Protein AF-A0A813PQZ6-F1 (afdb_monomer_lite)

Foldseek 3Di:
DVVVVVVVVVVVVVVVLQWWFWAADPVALQWTDTPNDIHHCPPVDPDPQDWDWDDDPPAIKIKTADSQADSVLDPDSQQRIKIDHPPDPSDIDRPDGNDSDGDRPRPPPPPPD

Structure (mmCIF, N/CA/C/O backbone):
data_AF-A0A813PQZ6-F1
#
_entry.id   AF-A0A813PQZ6-F1
#
loop_
_atom_site.group_PDB
_atom_site.id
_atom_site.type_symbol
_atom_site.label_atom_id
_atom_site.label_alt_id
_atom_site.label_comp_id
_atom_site.label_asym_id
_atom_site.label_entity_id
_atom_site.label_seq_id
_atom_site.pdbx_PDB_ins_code
_atom_site.Cartn_x
_atom_site.Cartn_y
_atom_site.Cartn_z
_atom_site.occupancy
_atom_site.B_iso_or_equiv
_atom_site.auth_seq_id
_atom_site.auth_comp_id
_atom_site.auth_asym_id
_atom_site.auth_atom_id
_atom_site.pdbx_PDB_model_num
ATOM 1 N N . MET A 1 1 ? -0.679 -26.417 46.948 1.00 53.88 1 MET A N 1
ATOM 2 C CA . MET A 1 1 ? -1.126 -26.553 45.541 1.00 53.88 1 MET A CA 1
ATOM 3 C C . MET A 1 1 ? -1.770 -25.292 44.951 1.00 53.88 1 MET A C 1
ATOM 5 O O . MET A 1 1 ? -1.586 -25.065 43.768 1.00 53.88 1 MET A O 1
ATOM 9 N N . ILE A 1 2 ? -2.433 -24.423 45.729 1.00 57.12 2 ILE A N 1
ATOM 10 C CA . ILE A 1 2 ? -3.128 -23.221 45.205 1.00 57.12 2 ILE A CA 1
ATOM 11 C C . ILE A 1 2 ? -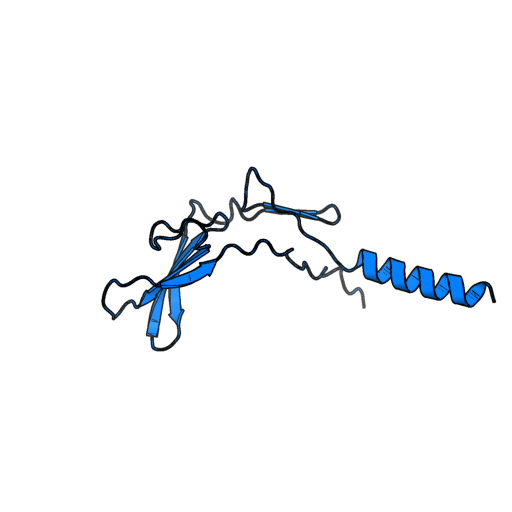2.178 -22.149 44.613 1.00 57.12 2 ILE A C 1
ATOM 13 O O . ILE A 1 2 ? -2.523 -21.506 43.629 1.00 57.12 2 ILE A O 1
ATOM 17 N N . LYS A 1 3 ? -0.954 -21.991 45.146 1.00 55.47 3 LYS A N 1
ATOM 18 C CA . LYS A 1 3 ? -0.007 -20.932 44.724 1.00 55.47 3 LYS A CA 1
ATOM 19 C C . LYS A 1 3 ? 0.566 -21.085 43.307 1.00 55.47 3 LYS A C 1
ATOM 21 O O . LYS A 1 3 ? 0.898 -20.085 42.687 1.00 55.47 3 LYS A O 1
ATOM 26 N N . ILE A 1 4 ? 0.700 -22.310 42.795 1.00 60.12 4 ILE A N 1
ATOM 27 C CA . ILE A 1 4 ? 1.234 -22.540 41.438 1.00 60.12 4 ILE A CA 1
ATOM 28 C C . ILE A 1 4 ? 0.165 -22.190 40.392 1.00 60.12 4 ILE A C 1
ATOM 30 O O . ILE A 1 4 ? 0.475 -21.588 39.369 1.00 60.12 4 ILE A O 1
ATOM 34 N N . SER A 1 5 ? -1.107 -22.475 40.695 1.00 65.62 5 SER A N 1
ATOM 35 C CA . SER A 1 5 ? -2.240 -22.168 39.816 1.00 65.62 5 SER A CA 1
ATOM 36 C C . SER A 1 5 ? -2.421 -20.667 39.583 1.00 65.62 5 SER A C 1
ATOM 38 O O . SER A 1 5 ? -2.728 -20.264 38.466 1.00 65.62 5 SER A O 1
ATOM 40 N N . THR A 1 6 ? -2.223 -19.831 40.606 1.00 69.44 6 THR A N 1
ATOM 41 C CA . THR A 1 6 ? -2.332 -18.372 40.464 1.00 69.44 6 THR A CA 1
ATOM 42 C C . THR A 1 6 ? -1.169 -17.768 39.686 1.00 69.44 6 THR A C 1
ATOM 44 O O . THR A 1 6 ? -1.392 -16.857 38.900 1.00 69.44 6 THR A O 1
ATOM 47 N N . ILE A 1 7 ? 0.053 -18.289 39.837 1.00 74.38 7 ILE A N 1
ATOM 48 C CA . ILE A 1 7 ? 1.218 -17.806 39.076 1.00 74.38 7 ILE A CA 1
ATOM 49 C C . ILE A 1 7 ? 1.057 -18.118 37.585 1.00 74.38 7 ILE A C 1
ATOM 51 O O . ILE A 1 7 ? 1.242 -17.233 36.755 1.00 74.38 7 ILE A O 1
ATOM 55 N N . VAL A 1 8 ? 0.654 -19.345 37.241 1.00 75.12 8 VAL A N 1
ATOM 56 C CA . VAL A 1 8 ? 0.416 -19.735 35.841 1.00 75.12 8 VAL A CA 1
ATOM 57 C C . VAL A 1 8 ? -0.715 -18.906 35.227 1.00 75.12 8 VAL A C 1
ATOM 59 O O . VAL A 1 8 ? -0.562 -18.399 34.119 1.00 75.12 8 VAL A O 1
ATOM 62 N N . LEU A 1 9 ? -1.810 -18.686 35.964 1.00 75.06 9 LEU A N 1
ATOM 63 C CA . LEU A 1 9 ? -2.919 -17.851 35.498 1.00 75.06 9 LEU A CA 1
ATOM 64 C C . LEU A 1 9 ? -2.483 -16.396 35.259 1.00 75.06 9 LEU A C 1
ATOM 66 O O . LEU A 1 9 ? -2.826 -15.822 34.229 1.00 75.06 9 LEU A O 1
ATOM 70 N N . SER A 1 10 ? -1.684 -15.816 36.159 1.00 70.44 10 SER A N 1
ATOM 71 C CA . SER A 1 10 ? -1.141 -14.462 35.995 1.00 70.44 10 SER A CA 1
ATOM 72 C C . SER A 1 10 ? -0.199 -14.348 34.796 1.00 70.44 10 SER A C 1
ATOM 74 O O . SER A 1 10 ? -0.280 -13.369 34.060 1.00 70.44 10 SER A O 1
ATOM 76 N N . ILE A 1 11 ? 0.654 -15.348 34.551 1.00 71.62 11 ILE A N 1
ATOM 77 C CA . ILE A 1 11 ? 1.543 -15.371 33.378 1.00 71.62 11 ILE A CA 1
ATOM 78 C C . ILE A 1 11 ? 0.722 -15.468 32.085 1.00 71.62 11 ILE A C 1
ATOM 80 O O . ILE A 1 11 ? 0.995 -14.741 31.130 1.00 71.62 11 ILE A O 1
ATOM 84 N N . CYS A 1 12 ? -0.312 -16.313 32.045 1.00 64.50 12 CYS A N 1
ATOM 85 C CA . CYS A 1 12 ? -1.216 -16.392 30.898 1.00 64.50 12 CYS A CA 1
ATOM 86 C C . CYS A 1 12 ? -1.953 -15.065 30.659 1.00 64.50 12 CYS A C 1
ATOM 88 O O . CYS A 1 12 ? -1.996 -14.597 29.525 1.00 64.50 12 CYS A O 1
ATOM 90 N N . LEU A 1 13 ? -2.471 -14.422 31.709 1.00 64.75 13 LEU A N 1
ATOM 91 C CA . LEU A 1 13 ? -3.152 -13.126 31.611 1.00 64.75 13 LEU A CA 1
ATOM 92 C C . LEU A 1 13 ? -2.215 -12.015 31.120 1.00 64.75 13 LEU A C 1
ATOM 94 O O . LEU A 1 13 ? -2.606 -11.239 30.254 1.00 64.75 13 LEU A O 1
ATOM 98 N N . MET A 1 14 ? -0.968 -11.968 31.598 1.00 62.62 14 MET A N 1
ATOM 99 C CA . MET A 1 14 ? 0.030 -11.009 31.108 1.00 62.62 14 MET A CA 1
ATOM 100 C C . MET A 1 14 ? 0.323 -11.197 29.615 1.00 62.62 14 MET A C 1
ATOM 102 O O . MET A 1 14 ? 0.344 -10.218 28.879 1.00 62.62 14 MET A O 1
ATOM 106 N N . ASN A 1 15 ? 0.464 -12.441 29.146 1.00 56.69 15 ASN A N 1
ATOM 107 C CA . ASN A 1 15 ? 0.697 -12.717 27.724 1.00 56.69 15 ASN A CA 1
ATOM 108 C C . ASN A 1 15 ? -0.508 -12.345 26.842 1.00 56.69 15 ASN A C 1
ATOM 110 O O . ASN A 1 15 ? -0.317 -11.851 25.732 1.00 56.69 15 ASN A O 1
ATOM 114 N N . ILE A 1 16 ? -1.739 -12.519 27.337 1.00 58.00 16 ILE A N 1
ATOM 115 C CA . ILE A 1 16 ? -2.952 -12.083 26.625 1.00 58.00 16 ILE A CA 1
ATOM 116 C C . ILE A 1 16 ? -3.025 -10.547 26.565 1.00 58.00 16 ILE A C 1
ATOM 118 O O . ILE A 1 16 ? -3.428 -10.000 25.543 1.00 58.00 16 ILE A O 1
ATOM 122 N N . CYS A 1 17 ? -2.578 -9.842 27.609 1.00 55.75 17 CYS A N 1
ATOM 123 C CA . CYS A 1 17 ? -2.513 -8.377 27.617 1.00 55.75 17 CYS A CA 1
ATOM 124 C C . CYS A 1 17 ? -1.404 -7.799 26.715 1.00 55.75 17 CYS A C 1
ATOM 126 O O . CYS A 1 17 ? -1.506 -6.648 26.295 1.00 55.75 17 CYS A O 1
ATOM 128 N N . SER A 1 18 ? -0.344 -8.558 26.415 1.00 54.34 18 SER A N 1
ATOM 129 C CA . SER A 1 18 ? 0.779 -8.091 25.584 1.00 54.34 18 SER A CA 1
ATOM 130 C C . SER A 1 18 ? 0.536 -8.213 24.075 1.00 54.34 18 SER A C 1
ATOM 132 O O . SER A 1 18 ? 1.210 -7.543 23.293 1.00 54.34 18 SER A O 1
ATOM 134 N N . GLY A 1 19 ? -0.421 -9.039 23.644 1.00 53.75 19 GLY A N 1
ATOM 135 C CA . GLY A 1 19 ? -0.796 -9.178 22.238 1.00 53.75 19 GLY A CA 1
ATOM 136 C C . GLY A 1 19 ? -1.880 -8.178 21.847 1.00 53.75 19 GLY A C 1
ATOM 137 O O . GLY A 1 19 ? -3.058 -8.411 22.104 1.00 53.75 19 GLY A O 1
ATOM 138 N N . SER A 1 20 ? -1.514 -7.073 21.198 1.00 58.47 20 SER A N 1
ATOM 139 C CA . SER A 1 20 ? -2.514 -6.149 20.654 1.00 58.47 20 SER A CA 1
ATOM 140 C C . SER A 1 20 ? -2.947 -6.586 19.265 1.00 58.47 20 SER A C 1
ATOM 142 O O . SER A 1 20 ? -2.203 -6.470 18.294 1.00 58.47 20 SER A O 1
ATOM 144 N N . LEU A 1 21 ? -4.172 -7.097 19.190 1.00 68.12 21 LEU A N 1
ATOM 145 C CA . LEU A 1 21 ? -4.873 -7.335 17.940 1.00 68.12 21 LEU A CA 1
ATOM 146 C C . LEU A 1 21 ? -5.470 -6.004 17.472 1.00 68.12 21 LEU A C 1
ATOM 148 O O . LEU A 1 21 ? -6.340 -5.451 18.148 1.00 68.12 21 LEU A O 1
ATOM 152 N N . LEU A 1 22 ? -4.997 -5.481 16.339 1.00 75.75 22 LEU A N 1
ATOM 153 C CA . LEU A 1 22 ? -5.600 -4.305 15.715 1.00 75.75 22 LEU A CA 1
ATOM 154 C C . LEU A 1 22 ? -6.689 -4.723 14.723 1.00 75.75 22 LEU A C 1
ATOM 156 O O . LEU A 1 22 ? -6.449 -5.517 13.814 1.0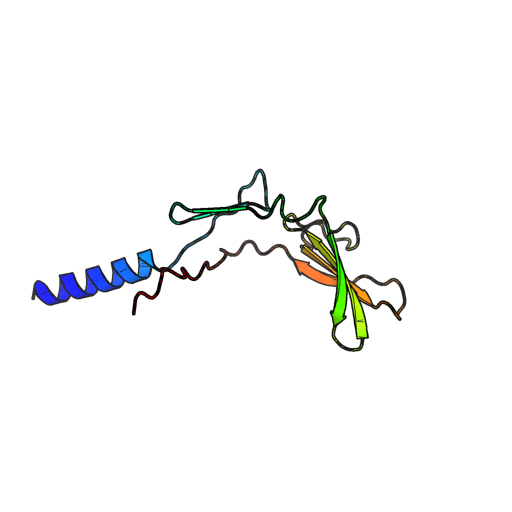0 75.75 22 LEU A O 1
ATOM 160 N N . LEU A 1 23 ? -7.886 -4.169 14.901 1.00 81.56 23 LEU A N 1
ATOM 161 C CA . LEU A 1 23 ? -9.027 -4.336 14.009 1.00 81.56 23 LEU A CA 1
ATOM 162 C C . LEU A 1 23 ? -9.116 -3.141 13.057 1.00 81.56 23 LEU A C 1
ATOM 164 O O . LEU A 1 23 ? -9.260 -2.006 13.509 1.00 81.56 23 LEU A O 1
ATOM 168 N N . ILE A 1 24 ? -9.072 -3.399 11.751 1.00 84.25 24 ILE A N 1
ATOM 169 C CA . ILE A 1 24 ? -9.219 -2.371 10.710 1.00 84.25 24 ILE A CA 1
ATOM 170 C C . ILE A 1 24 ? -10.649 -1.800 10.721 1.00 84.25 24 ILE A C 1
ATOM 172 O O . ILE A 1 24 ? -11.629 -2.546 10.816 1.00 84.25 24 ILE A O 1
ATOM 176 N N . ASP A 1 25 ? -10.779 -0.478 10.597 1.00 87.06 25 ASP A N 1
ATOM 177 C CA . ASP A 1 25 ? -12.061 0.199 10.402 1.00 87.06 25 ASP A CA 1
ATOM 178 C C . ASP A 1 25 ? -12.602 -0.102 8.995 1.00 87.06 25 ASP A C 1
ATOM 180 O O . ASP A 1 25 ? -12.026 0.282 7.980 1.00 87.06 25 ASP A O 1
ATOM 184 N N . ARG A 1 26 ? -13.764 -0.758 8.918 1.00 83.50 26 ARG A N 1
ATOM 185 C CA . ARG A 1 26 ? -14.405 -1.094 7.635 1.00 83.50 26 ARG A CA 1
ATOM 186 C C . ARG A 1 26 ? -14.847 0.133 6.834 1.00 83.50 26 ARG A C 1
ATOM 188 O O . ARG A 1 26 ? -15.029 0.021 5.627 1.00 83.50 26 ARG A O 1
ATOM 195 N N . LYS A 1 27 ? -15.074 1.277 7.488 1.00 88.75 27 LYS A N 1
ATOM 196 C CA . LYS A 1 27 ? -15.431 2.537 6.817 1.00 88.75 27 LYS A CA 1
ATOM 197 C C . LYS A 1 27 ? -14.201 3.324 6.383 1.00 88.75 27 LYS A C 1
ATOM 199 O O . LYS A 1 27 ? -14.310 4.165 5.496 1.00 88.75 27 LYS A O 1
ATOM 204 N N . ASN A 1 28 ? -13.061 3.070 7.016 1.00 89.50 28 ASN A N 1
ATOM 205 C CA . ASN A 1 28 ? -11.808 3.737 6.728 1.00 89.50 28 ASN A CA 1
ATOM 206 C C . ASN A 1 28 ? -10.637 2.749 6.873 1.00 89.50 28 ASN A C 1
ATOM 208 O O . ASN A 1 28 ? -10.050 2.654 7.948 1.00 89.50 28 ASN A O 1
ATOM 212 N N . PRO A 1 29 ? -10.251 2.036 5.803 1.00 87.06 29 PRO A N 1
ATOM 213 C CA . PRO A 1 29 ? -9.228 0.987 5.875 1.00 87.06 29 PRO A CA 1
ATOM 214 C C . PRO A 1 29 ? -7.825 1.503 6.249 1.00 87.06 29 PRO A C 1
ATOM 216 O O . PRO A 1 29 ? -6.923 0.719 6.522 1.00 87.06 29 PRO A O 1
ATOM 219 N N . CYS A 1 30 ? -7.642 2.822 6.313 1.00 89.00 30 CYS A N 1
ATOM 220 C CA . CYS A 1 30 ? -6.430 3.495 6.772 1.00 89.00 30 CYS A CA 1
ATOM 221 C C . CYS A 1 30 ? -6.439 3.765 8.290 1.00 89.00 30 CYS A C 1
ATOM 223 O O . CYS A 1 30 ? -5.551 4.442 8.812 1.00 89.00 30 CYS A O 1
ATOM 225 N N . ARG A 1 31 ? -7.442 3.247 9.006 1.00 89.06 31 ARG A N 1
ATOM 226 C CA . ARG A 1 31 ? -7.593 3.339 10.456 1.00 89.06 31 ARG A CA 1
ATOM 227 C C . ARG A 1 31 ? -7.744 1.948 11.066 1.00 89.06 31 ARG A C 1
ATOM 229 O O . ARG A 1 31 ? -8.439 1.095 10.520 1.00 89.06 31 ARG A O 1
ATOM 236 N N . ALA A 1 32 ? -7.146 1.738 12.233 1.00 87.62 32 ALA A N 1
ATOM 237 C CA . ALA A 1 32 ? -7.301 0.525 13.024 1.00 87.62 32 ALA A CA 1
ATOM 238 C C . ALA A 1 32 ? -7.448 0.822 14.527 1.00 87.62 32 ALA A C 1
ATOM 240 O O . ALA A 1 32 ? -6.991 1.851 15.028 1.00 87.62 32 ALA A O 1
ATOM 241 N N . TYR A 1 33 ? -8.081 -0.101 15.248 1.00 84.44 33 TYR A N 1
ATOM 242 C CA . TYR A 1 33 ? -8.399 0.001 16.673 1.00 84.44 33 TYR A CA 1
ATOM 243 C C . TYR A 1 33 ? -7.804 -1.163 17.455 1.00 84.44 33 TYR A C 1
ATOM 245 O O . TYR A 1 33 ? -7.916 -2.307 17.021 1.00 84.44 33 TYR A O 1
ATOM 253 N N . GLY A 1 34 ? -7.274 -0.910 18.649 1.00 80.06 34 GLY A N 1
ATOM 254 C CA . GLY A 1 34 ? -6.950 -1.983 19.588 1.00 80.06 34 GLY A CA 1
ATOM 255 C C . GLY A 1 34 ? -6.354 -1.480 20.894 1.00 80.06 34 GLY A C 1
ATOM 256 O O . GLY A 1 34 ? -5.728 -0.426 20.938 1.00 80.06 34 GLY A O 1
ATOM 257 N N . ASN A 1 35 ? -6.589 -2.237 21.969 1.00 75.69 35 ASN A N 1
ATOM 258 C CA . ASN A 1 35 ? -6.098 -1.962 23.325 1.00 75.69 35 ASN A CA 1
ATOM 259 C C . ASN A 1 35 ? -6.348 -0.519 23.821 1.00 75.69 35 ASN A C 1
ATOM 261 O O . ASN A 1 35 ? -5.467 0.121 24.387 1.00 75.69 35 ASN A O 1
ATOM 265 N N . GLY A 1 36 ? -7.539 0.026 23.545 1.00 78.19 36 GLY A N 1
ATOM 266 C CA . GLY A 1 36 ? -7.897 1.404 23.912 1.00 78.19 36 GLY A CA 1
ATOM 267 C C . GLY A 1 36 ? -7.253 2.498 23.048 1.00 78.19 36 GLY A C 1
ATOM 268 O O . GLY A 1 36 ? -7.513 3.675 23.280 1.00 78.19 36 GLY A O 1
ATOM 269 N N . SER A 1 37 ? -6.465 2.124 22.038 1.00 82.00 37 SER A N 1
ATOM 270 C CA . SER A 1 37 ? -5.781 3.032 21.118 1.00 82.00 37 SER A CA 1
ATOM 271 C C . SER A 1 37 ? -6.408 3.021 19.722 1.00 82.00 37 SER A C 1
ATOM 273 O O . SER A 1 37 ? -7.011 2.035 19.284 1.00 82.00 37 SER A O 1
ATOM 275 N N . VAL A 1 38 ? -6.219 4.131 19.006 1.00 87.00 38 VAL A N 1
ATOM 276 C CA . VAL A 1 38 ? -6.580 4.294 17.592 1.00 87.00 38 VAL A CA 1
ATOM 277 C C . VAL A 1 38 ? -5.316 4.609 16.801 1.00 87.00 38 VAL A C 1
ATOM 279 O O . VAL A 1 38 ? -4.584 5.534 17.146 1.00 87.00 38 VAL A O 1
ATOM 282 N N . TYR A 1 39 ? -5.082 3.857 15.730 1.00 85.12 39 TYR A N 1
ATOM 283 C CA . TYR A 1 39 ? -4.002 4.076 14.775 1.00 85.12 39 TYR A CA 1
ATOM 284 C C . TYR A 1 39 ? -4.633 4.576 13.483 1.00 85.12 39 TYR A C 1
ATOM 286 O O . TYR A 1 39 ? -5.380 3.844 12.842 1.00 85.12 39 TYR A O 1
ATOM 294 N N . ASP A 1 40 ? -4.388 5.831 13.126 1.00 89.00 40 ASP A N 1
ATOM 295 C CA . ASP A 1 40 ? -5.017 6.469 11.972 1.00 89.00 40 ASP A CA 1
ATOM 296 C C . ASP A 1 40 ? -3.950 7.104 11.083 1.00 89.00 40 ASP A C 1
ATOM 298 O O . ASP A 1 40 ? -3.288 8.063 11.482 1.00 89.00 40 ASP A O 1
ATOM 302 N N . ILE A 1 41 ? -3.790 6.556 9.878 1.00 89.69 41 ILE A N 1
ATOM 303 C CA . ILE A 1 41 ? -2.859 7.070 8.871 1.00 89.69 41 ILE A CA 1
ATOM 304 C C . ILE A 1 41 ? -3.561 7.815 7.731 1.00 89.69 41 ILE A C 1
ATOM 306 O O . ILE A 1 41 ? -2.911 8.228 6.774 1.00 89.69 41 ILE A O 1
ATOM 310 N N . THR A 1 42 ? -4.877 8.018 7.827 1.00 90.44 42 THR A N 1
ATOM 311 C CA . THR A 1 42 ? -5.714 8.601 6.762 1.00 90.44 42 THR A CA 1
ATOM 312 C C . THR A 1 42 ? -5.167 9.933 6.270 1.00 90.44 42 THR A C 1
ATOM 314 O O . THR A 1 42 ? -5.095 10.158 5.066 1.00 90.44 42 THR A O 1
ATOM 317 N N . ASN A 1 43 ? -4.734 10.778 7.210 1.00 89.56 43 ASN A N 1
ATOM 318 C CA . ASN A 1 43 ? -4.280 12.143 6.953 1.00 89.56 43 ASN A CA 1
ATOM 319 C C . ASN A 1 43 ? -2.751 12.276 6.890 1.00 89.56 43 ASN A C 1
ATOM 321 O O . ASN A 1 43 ? -2.250 13.398 6.890 1.00 89.56 43 ASN A O 1
ATOM 325 N N . LEU A 1 44 ? -1.994 11.168 6.859 1.00 89.31 44 LEU A N 1
ATOM 326 C CA . LEU A 1 44 ? -0.537 11.251 6.669 1.00 89.31 44 LEU A CA 1
ATOM 327 C C . LEU A 1 44 ? -0.178 11.855 5.310 1.00 89.31 44 LEU A C 1
ATOM 329 O O . LEU A 1 44 ? 0.899 12.424 5.148 1.00 89.31 44 LEU A O 1
ATOM 333 N N . VAL A 1 45 ? -1.067 11.701 4.332 1.00 90.25 45 VAL A N 1
ATOM 334 C CA . VAL A 1 45 ? -0.867 12.111 2.946 1.00 90.25 45 VAL A CA 1
ATOM 335 C C . VAL A 1 45 ? -2.125 12.831 2.449 1.00 90.25 45 VAL A C 1
ATOM 337 O O . VAL A 1 45 ? -3.225 12.495 2.888 1.00 90.25 45 VAL A O 1
ATOM 340 N N . PRO A 1 46 ? -2.007 13.810 1.532 1.00 88.81 46 PRO A N 1
ATOM 341 C CA . PRO A 1 46 ? -3.163 14.575 1.058 1.00 88.81 46 PRO A CA 1
ATOM 342 C C . PRO A 1 46 ? -4.189 13.730 0.297 1.00 88.81 46 PRO A C 1
ATOM 344 O O . PRO A 1 46 ? -5.382 14.024 0.322 1.00 88.81 46 PRO A O 1
ATOM 347 N N . GLN A 1 47 ? -3.720 12.704 -0.418 1.00 90.62 47 GLN A N 1
ATOM 348 C CA . GLN A 1 47 ? -4.556 11.846 -1.245 1.00 90.62 47 GLN A CA 1
ATOM 349 C C . GLN A 1 47 ? -3.930 10.458 -1.402 1.00 90.62 47 GLN A C 1
ATOM 351 O O . GLN A 1 47 ? -2.721 10.326 -1.584 1.00 90.62 47 GLN A O 1
ATOM 356 N N . TRP A 1 48 ? -4.789 9.440 -1.384 1.00 90.75 48 TRP A N 1
ATOM 357 C CA . TRP A 1 48 ? -4.456 8.053 -1.695 1.00 90.75 48 TRP A CA 1
ATOM 358 C C . TRP A 1 48 ? -4.907 7.680 -3.117 1.00 90.75 48 TRP A C 1
ATOM 360 O O . TRP A 1 48 ? -5.933 8.197 -3.579 1.00 90.75 48 TRP A O 1
ATOM 370 N N . PRO A 1 49 ? -4.221 6.749 -3.804 1.00 94.12 49 PRO A N 1
ATOM 371 C CA . PRO A 1 49 ? -2.925 6.153 -3.459 1.00 94.12 49 PRO A CA 1
ATOM 372 C C . PRO A 1 49 ? -1.775 7.164 -3.567 1.00 94.12 49 PRO A C 1
ATOM 374 O O . PRO A 1 49 ? -1.864 8.136 -4.317 1.00 94.12 49 PRO A O 1
ATOM 377 N N . VAL A 1 50 ? -0.677 6.915 -2.854 1.00 94.62 50 VAL A N 1
ATOM 378 C CA . VAL A 1 50 ? 0.532 7.748 -2.941 1.00 94.62 50 VAL A CA 1
ATOM 379 C C . VAL A 1 50 ? 1.525 7.193 -3.936 1.00 94.62 50 VAL A C 1
ATOM 381 O O . VAL A 1 50 ? 1.661 5.981 -4.063 1.00 94.62 50 VAL A O 1
ATOM 384 N N . THR A 1 51 ? 2.239 8.091 -4.612 1.00 95.12 51 THR A N 1
ATOM 385 C CA . THR A 1 51 ? 3.338 7.733 -5.513 1.00 95.12 51 THR A CA 1
ATOM 386 C C . THR A 1 51 ? 4.665 8.025 -4.832 1.00 95.12 51 THR A C 1
ATOM 388 O O . THR A 1 51 ? 4.876 9.120 -4.315 1.00 95.12 51 THR A O 1
ATOM 391 N N . LEU A 1 52 ? 5.563 7.051 -4.855 1.00 93.81 52 LEU A N 1
ATOM 392 C CA . LEU A 1 52 ? 6.900 7.125 -4.284 1.00 93.81 52 LEU A CA 1
ATOM 393 C C . LEU A 1 52 ? 7.907 6.683 -5.347 1.00 93.81 52 LEU A C 1
ATOM 395 O O . LEU A 1 52 ? 7.583 5.886 -6.225 1.00 93.81 52 LEU A O 1
ATOM 399 N N . LYS A 1 53 ? 9.135 7.187 -5.263 1.00 95.75 53 LYS A N 1
ATOM 400 C CA . LYS A 1 53 ? 10.266 6.688 -6.047 1.00 95.75 53 LYS A CA 1
ATOM 401 C C . LYS A 1 53 ? 11.339 6.204 -5.084 1.00 95.75 53 LYS A C 1
ATOM 403 O O . LYS A 1 53 ? 11.623 6.903 -4.112 1.00 95.75 53 LYS A O 1
ATOM 408 N N . GLY A 1 54 ? 11.914 5.038 -5.342 1.00 94.25 54 GLY A N 1
ATOM 409 C CA . GLY A 1 54 ? 12.985 4.522 -4.503 1.00 94.25 54 GLY A CA 1
ATOM 410 C C . GLY A 1 54 ? 13.680 3.285 -5.061 1.00 94.25 54 GLY A C 1
ATOM 411 O O . GLY A 1 54 ? 13.304 2.782 -6.126 1.00 94.25 54 GLY A O 1
ATOM 412 N N . PRO A 1 55 ? 14.680 2.779 -4.326 1.00 94.56 55 PRO A N 1
ATOM 413 C CA . PRO A 1 55 ? 15.473 1.641 -4.753 1.00 94.56 55 PRO A CA 1
ATOM 414 C C . PRO A 1 55 ? 14.687 0.332 -4.632 1.00 94.56 55 PRO A C 1
ATOM 416 O O . PRO A 1 55 ? 13.977 0.100 -3.654 1.00 94.56 55 PRO A O 1
ATOM 419 N N . GLY A 1 56 ? 14.889 -0.558 -5.598 1.00 88.94 56 GLY A N 1
ATOM 420 C CA . GLY A 1 56 ? 14.397 -1.929 -5.597 1.00 88.94 56 GLY A CA 1
ATOM 421 C C . GLY A 1 56 ? 15.435 -2.888 -6.177 1.00 88.94 56 GLY A C 1
ATOM 422 O O . GLY A 1 56 ? 16.563 -2.514 -6.509 1.00 88.94 56 GLY A O 1
ATOM 423 N N . TYR A 1 57 ? 15.072 -4.164 -6.306 1.00 87.81 57 TYR A N 1
ATOM 424 C CA . TYR A 1 57 ? 15.989 -5.147 -6.878 1.00 87.81 57 TYR A CA 1
ATOM 425 C C . TYR A 1 57 ? 16.312 -4.800 -8.340 1.00 87.81 57 TYR A C 1
ATOM 427 O O . TYR A 1 57 ? 15.422 -4.750 -9.192 1.00 87.81 57 TYR A O 1
ATOM 435 N N . GLY A 1 58 ? 17.593 -4.566 -8.631 1.00 89.81 58 GLY A N 1
ATOM 436 C CA . GLY A 1 58 ? 18.075 -4.304 -9.988 1.00 89.81 58 GLY A CA 1
ATOM 437 C C . GLY A 1 58 ? 17.838 -2.885 -10.520 1.00 89.81 58 GLY A C 1
ATOM 438 O O . GLY A 1 58 ? 17.998 -2.690 -11.723 1.00 89.81 58 GLY A O 1
ATOM 439 N N . GLY A 1 59 ? 17.472 -1.910 -9.678 1.00 92.56 59 GLY A N 1
ATOM 440 C CA . GLY A 1 59 ? 17.365 -0.506 -10.092 1.00 92.56 59 GLY A CA 1
ATOM 441 C C . GLY A 1 59 ? 16.387 0.325 -9.265 1.00 92.56 59 GLY A C 1
ATOM 442 O O . GLY A 1 59 ? 15.953 -0.080 -8.191 1.00 92.56 59 GLY A O 1
ATOM 443 N N . GLU A 1 60 ? 16.040 1.496 -9.790 1.00 96.44 60 GLU A N 1
ATOM 444 C CA . GLU A 1 60 ? 15.040 2.399 -9.214 1.00 96.44 60 GLU A CA 1
ATOM 445 C C . GLU A 1 60 ? 13.626 2.045 -9.697 1.00 96.44 60 GLU A C 1
ATOM 447 O O . GLU A 1 60 ? 13.418 1.624 -10.840 1.00 96.44 60 GLU A O 1
ATOM 452 N N . TYR A 1 61 ? 12.639 2.254 -8.828 1.00 96.62 61 TYR A N 1
ATOM 453 C CA . TYR A 1 61 ? 11.237 1.932 -9.069 1.00 96.62 61 TYR A CA 1
ATOM 454 C C . TYR A 1 61 ? 10.325 3.099 -8.690 1.00 96.62 61 TYR A C 1
ATOM 456 O O . TYR A 1 61 ? 10.590 3.849 -7.748 1.00 96.62 61 TYR A O 1
ATOM 464 N N . TYR A 1 62 ? 9.214 3.214 -9.410 1.00 96.50 62 TYR A N 1
ATOM 465 C CA . TYR A 1 62 ? 8.015 3.882 -8.927 1.00 96.50 62 TYR A CA 1
ATOM 466 C C . TYR A 1 62 ? 7.191 2.891 -8.114 1.00 96.50 62 TYR A C 1
ATOM 468 O O . TYR A 1 62 ? 6.992 1.757 -8.548 1.00 96.50 62 TYR A O 1
ATOM 476 N N . TYR A 1 63 ? 6.698 3.334 -6.964 1.00 96.38 63 TYR A N 1
ATOM 477 C CA . TYR A 1 63 ? 5.789 2.593 -6.105 1.00 96.38 63 TYR A CA 1
ATOM 478 C C . TYR A 1 63 ? 4.495 3.374 -5.946 1.00 96.38 63 TYR A C 1
ATOM 480 O O . TYR A 1 63 ? 4.518 4.575 -5.673 1.00 96.38 63 TYR A O 1
ATOM 488 N N . TRP A 1 64 ? 3.374 2.676 -6.046 1.00 96.44 64 TRP A N 1
ATOM 489 C CA . TRP A 1 64 ? 2.064 3.197 -5.696 1.00 96.44 64 TRP A CA 1
ATOM 490 C C . TRP A 1 64 ? 1.534 2.435 -4.505 1.00 96.44 64 TRP A C 1
ATOM 492 O O . TRP A 1 64 ? 1.371 1.219 -4.581 1.00 96.44 64 TRP A O 1
ATOM 502 N N . TRP A 1 65 ? 1.281 3.145 -3.411 1.00 94.69 65 TRP A N 1
ATOM 503 C CA . TRP A 1 65 ? 0.833 2.546 -2.161 1.00 94.69 65 TRP A CA 1
ATOM 504 C C . TRP A 1 65 ? -0.556 3.042 -1.765 1.00 94.69 65 TRP A C 1
ATOM 506 O O . TRP A 1 65 ? -0.847 4.238 -1.823 1.00 94.69 65 TRP A O 1
ATOM 516 N N . SER A 1 66 ? -1.412 2.114 -1.346 1.00 93.56 66 SER A N 1
ATOM 517 C CA . SER A 1 66 ?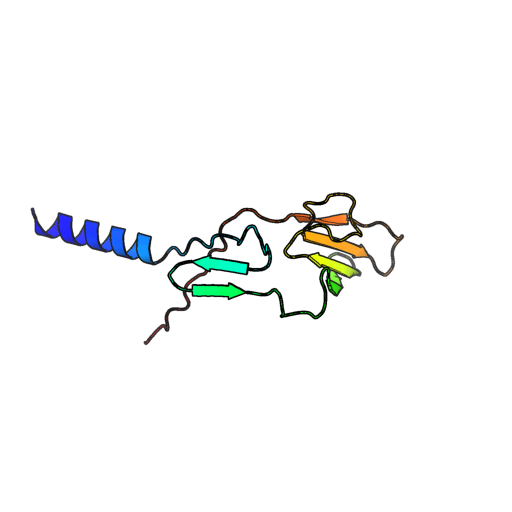 -2.749 2.375 -0.827 1.00 93.56 66 SER A CA 1
ATOM 518 C C . SER A 1 66 ? -3.035 1.520 0.401 1.00 93.56 66 SER A C 1
ATOM 520 O O . SER A 1 66 ? -2.992 0.293 0.331 1.00 93.56 66 SER A O 1
ATOM 522 N N . CYS A 1 67 ? -3.411 2.159 1.510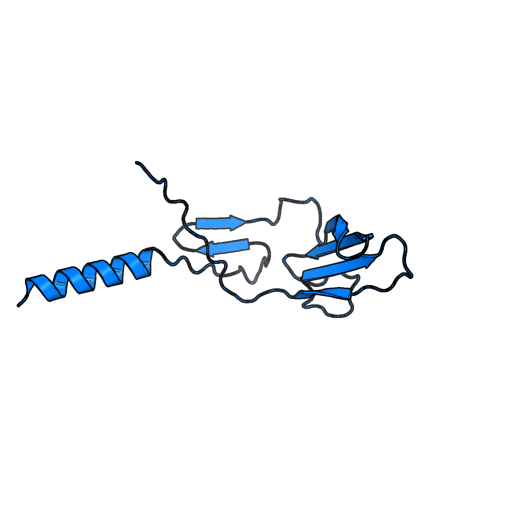 1.00 88.81 67 CYS A N 1
ATOM 523 C CA . CYS A 1 67 ? -3.927 1.464 2.696 1.00 88.81 67 CYS A CA 1
ATOM 524 C C . CYS A 1 67 ? -5.279 0.774 2.458 1.00 88.81 67 CYS A C 1
ATOM 526 O O . CYS A 1 67 ? -5.615 -0.166 3.169 1.00 88.81 67 CYS A O 1
ATOM 528 N N . ALA A 1 68 ? -6.037 1.213 1.451 1.00 89.62 68 ALA A N 1
ATOM 529 C CA . ALA A 1 68 ? -7.330 0.644 1.077 1.00 89.62 68 ALA A CA 1
ATOM 530 C C . ALA A 1 68 ? -7.240 -0.410 -0.038 1.00 89.62 68 ALA A C 1
ATOM 532 O O . ALA A 1 68 ? -8.273 -0.895 -0.490 1.00 89.62 68 ALA A O 1
ATOM 533 N N . GLY A 1 69 ? -6.031 -0.691 -0.534 1.00 90.75 69 GLY A N 1
ATOM 534 C CA . GLY A 1 69 ? -5.835 -1.314 -1.841 1.00 90.75 69 GLY A CA 1
ATOM 535 C C . GLY A 1 69 ? -6.247 -0.406 -2.994 1.00 90.75 69 GLY A C 1
ATOM 536 O O . GLY A 1 69 ? -6.423 0.803 -2.827 1.00 90.75 69 GLY A O 1
ATOM 537 N N . ASN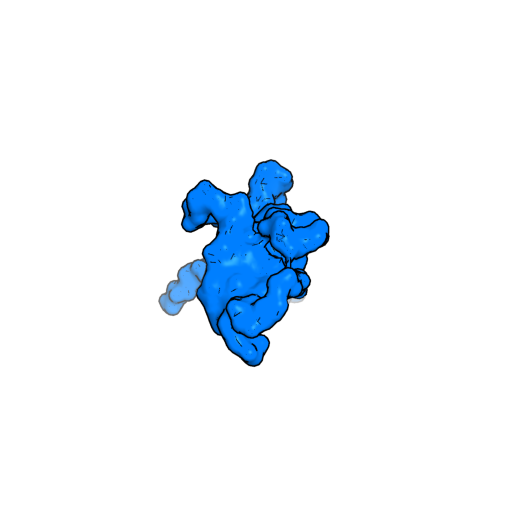 A 1 70 ? -6.376 -0.987 -4.180 1.00 92.31 70 ASN A N 1
ATOM 538 C CA . ASN A 1 70 ? -6.673 -0.299 -5.429 1.00 92.31 70 ASN A CA 1
ATOM 539 C C . ASN A 1 70 ? -5.711 0.870 -5.697 1.00 92.31 70 ASN A C 1
ATOM 541 O O . ASN A 1 70 ? -6.041 2.055 -5.593 1.00 92.31 70 ASN A O 1
ATOM 545 N N . THR A 1 71 ? -4.491 0.519 -6.087 1.00 94.38 71 THR A N 1
ATOM 546 C CA . THR A 1 71 ? -3.477 1.499 -6.497 1.00 94.38 71 THR A CA 1
ATOM 547 C C . THR A 1 71 ? -3.815 2.211 -7.806 1.00 94.38 71 THR A C 1
ATOM 549 O O . THR A 1 71 ? -3.186 3.219 -8.095 1.00 94.38 71 THR A O 1
ATOM 552 N N . ARG A 1 72 ? -4.791 1.733 -8.595 1.00 93.31 72 ARG A N 1
ATOM 553 C CA . ARG A 1 72 ? -5.109 2.174 -9.973 1.00 93.31 72 ARG A CA 1
ATOM 554 C C . ARG A 1 72 ? -4.049 1.858 -11.037 1.00 93.31 72 ARG A C 1
ATOM 556 O O . ARG A 1 72 ? -4.309 2.099 -12.211 1.00 93.31 72 ARG A O 1
ATOM 563 N N . TYR A 1 73 ? -2.883 1.346 -10.643 1.00 93.75 73 TYR A N 1
ATOM 564 C CA . TYR A 1 73 ? -1.777 1.017 -11.554 1.00 93.75 73 TYR A CA 1
ATOM 565 C C . TYR A 1 73 ? -1.592 -0.488 -11.739 1.00 93.75 73 TYR A C 1
ATOM 567 O O . TYR A 1 73 ? -1.107 -0.919 -12.777 1.00 93.75 73 TYR A O 1
ATOM 575 N N . CYS A 1 74 ? -1.996 -1.280 -10.749 1.00 94.69 74 CYS A N 1
ATOM 576 C CA . CYS A 1 74 ? -2.116 -2.726 -10.865 1.00 94.69 74 CYS A CA 1
ATOM 577 C C . CYS A 1 74 ? -3.596 -3.092 -11.046 1.00 94.69 74 CYS A C 1
ATOM 579 O O . CYS A 1 74 ? -4.466 -2.406 -10.509 1.00 94.69 74 CYS A O 1
ATOM 581 N N . GLU A 1 75 ? -3.872 -4.162 -11.795 1.00 90.94 75 GLU A N 1
ATOM 582 C CA . GLU A 1 75 ? -5.240 -4.582 -12.146 1.00 90.94 75 GLU A CA 1
ATOM 583 C C . GLU A 1 75 ? -6.066 -5.039 -10.933 1.00 90.94 75 GLU A C 1
ATOM 585 O O . GLU A 1 75 ? -7.280 -4.846 -10.899 1.00 90.94 75 GLU A O 1
ATOM 590 N N . ASP A 1 76 ? -5.414 -5.635 -9.932 1.00 91.94 76 ASP A N 1
ATOM 591 C CA . ASP A 1 76 ? -6.078 -6.215 -8.767 1.00 91.94 76 ASP A CA 1
ATOM 592 C C . ASP A 1 76 ? -6.429 -5.145 -7.715 1.00 91.94 76 ASP A C 1
ATOM 594 O O . ASP A 1 76 ? -5.563 -4.411 -7.220 1.00 91.94 76 ASP A O 1
ATOM 598 N N . ALA A 1 77 ? -7.712 -5.093 -7.345 1.00 90.06 77 ALA A N 1
ATOM 599 C CA . ALA A 1 77 ? -8.255 -4.188 -6.338 1.00 90.06 77 ALA A CA 1
ATOM 600 C C . ALA A 1 77 ? -7.666 -4.426 -4.938 1.00 90.06 77 ALA A C 1
ATOM 602 O O . ALA A 1 77 ? -7.580 -3.478 -4.158 1.00 90.06 77 ALA A O 1
ATOM 603 N N . ASP A 1 78 ? -7.188 -5.634 -4.640 1.00 92.31 78 ASP A N 1
ATOM 604 C CA . ASP A 1 78 ? -6.560 -5.961 -3.358 1.00 92.31 78 ASP A CA 1
ATOM 605 C C . ASP A 1 78 ? -5.064 -5.613 -3.325 1.00 92.31 78 ASP A C 1
ATOM 607 O O . ASP A 1 78 ? -4.420 -5.730 -2.280 1.00 92.31 78 ASP A O 1
ATOM 611 N N . THR A 1 79 ? -4.494 -5.120 -4.432 1.00 95.44 79 THR A N 1
ATOM 612 C CA . THR A 1 79 ? -3.102 -4.654 -4.455 1.00 95.44 79 THR A CA 1
ATOM 613 C C . THR A 1 79 ? -2.957 -3.407 -3.585 1.00 95.44 79 THR A C 1
ATOM 615 O O . THR A 1 79 ? -3.484 -2.343 -3.916 1.00 95.44 79 THR A O 1
ATOM 618 N N . ALA A 1 80 ? -2.195 -3.516 -2.496 1.00 94.19 80 ALA A N 1
ATOM 619 C CA . ALA A 1 80 ? -1.824 -2.399 -1.632 1.00 94.19 80 ALA A CA 1
ATOM 620 C C . ALA A 1 80 ? -0.568 -1.684 -2.133 1.00 94.19 80 ALA A C 1
ATOM 622 O O . ALA A 1 80 ? -0.469 -0.469 -1.985 1.00 94.19 80 ALA A O 1
ATOM 623 N N . VAL A 1 81 ? 0.381 -2.410 -2.731 1.00 95.50 81 VAL A N 1
ATOM 624 C CA . VAL A 1 81 ? 1.615 -1.850 -3.294 1.00 95.50 81 VAL A CA 1
ATOM 625 C C . VAL A 1 81 ? 1.789 -2.344 -4.723 1.00 95.50 81 VAL A C 1
ATOM 627 O O . VAL A 1 81 ? 1.910 -3.539 -4.971 1.00 95.50 81 VAL A O 1
ATOM 630 N N . CYS A 1 82 ? 1.839 -1.413 -5.665 1.00 96.62 82 CYS A N 1
ATOM 631 C CA . CYS A 1 82 ? 2.151 -1.670 -7.065 1.00 96.62 82 CYS A CA 1
ATOM 632 C C . CYS A 1 82 ? 3.506 -1.042 -7.391 1.00 96.62 82 CYS A C 1
ATOM 634 O O . CYS A 1 82 ? 3.804 0.035 -6.879 1.00 96.62 82 CYS A O 1
ATOM 636 N N . GLN A 1 83 ? 4.329 -1.682 -8.218 1.00 96.06 83 GLN A N 1
ATOM 637 C CA . GLN A 1 83 ? 5.663 -1.178 -8.554 1.00 96.06 83 GLN A CA 1
ATOM 638 C C . GLN A 1 83 ? 5.959 -1.234 -10.054 1.00 96.06 83 GLN A C 1
ATOM 640 O O . GLN A 1 83 ? 5.478 -2.121 -10.756 1.00 96.06 83 GLN A O 1
ATOM 645 N N . GLN A 1 84 ? 6.810 -0.331 -10.537 1.00 95.44 84 GLN A N 1
ATOM 646 C CA . GLN A 1 84 ? 7.298 -0.304 -11.918 1.00 95.44 84 GLN A CA 1
ATOM 647 C C . GLN A 1 84 ? 8.755 0.166 -11.952 1.00 95.44 84 GLN A C 1
ATOM 649 O O . GLN A 1 84 ? 9.087 1.170 -11.327 1.00 95.44 84 GLN A O 1
ATOM 654 N N . ARG A 1 85 ? 9.620 -0.507 -12.722 1.00 94.88 85 ARG A N 1
ATOM 655 C CA . ARG A 1 85 ? 10.996 -0.033 -12.958 1.00 94.88 85 ARG A CA 1
ATOM 656 C C . ARG A 1 85 ? 10.998 1.318 -13.664 1.00 94.88 85 ARG A C 1
ATOM 658 O O . ARG A 1 85 ? 10.265 1.509 -14.631 1.00 94.88 85 ARG A O 1
ATOM 665 N N . THR A 1 86 ? 11.860 2.236 -13.235 1.00 94.19 86 THR A N 1
ATOM 666 C CA . THR A 1 86 ? 11.938 3.567 -13.861 1.00 94.19 86 THR A CA 1
ATOM 667 C C . THR A 1 86 ? 12.662 3.568 -15.206 1.00 94.19 86 THR A C 1
ATOM 669 O O . THR A 1 86 ? 12.469 4.479 -16.001 1.00 94.19 86 THR A O 1
ATOM 672 N N . ASP A 1 87 ? 13.520 2.576 -15.440 1.00 91.62 87 ASP A N 1
ATOM 673 C CA . ASP A 1 87 ? 14.382 2.433 -16.621 1.00 91.62 87 ASP A CA 1
ATOM 674 C C . ASP A 1 87 ? 13.928 1.314 -17.577 1.00 91.62 87 ASP A C 1
ATOM 676 O O . ASP A 1 87 ? 14.572 1.057 -18.593 1.00 91.62 87 ASP A O 1
ATOM 680 N N . GLY A 1 88 ? 12.836 0.629 -17.237 1.00 81.31 88 GLY A N 1
ATOM 681 C CA . GLY A 1 88 ? 12.280 -0.477 -18.003 1.00 81.31 88 GLY A CA 1
ATOM 682 C C . GLY A 1 88 ? 11.026 -0.090 -18.790 1.00 81.31 88 GLY A C 1
ATOM 683 O O . GLY A 1 88 ? 10.557 1.048 -18.719 1.00 81.31 88 GLY A O 1
ATOM 684 N N . PRO A 1 89 ? 10.443 -1.045 -19.532 1.00 83.25 89 PRO A N 1
ATOM 685 C CA . PRO A 1 89 ? 9.122 -0.860 -20.123 1.00 83.25 89 PRO A CA 1
ATOM 686 C C . PRO A 1 89 ? 8.074 -0.586 -19.033 1.00 83.25 89 PRO A C 1
ATOM 688 O O . PRO A 1 89 ? 8.235 -1.021 -17.890 1.00 83.25 89 PRO A O 1
ATOM 691 N N . SER A 1 90 ? 6.986 0.102 -19.397 1.00 86.19 90 SER A N 1
ATOM 692 C CA . SER A 1 90 ? 5.872 0.449 -18.499 1.00 86.19 90 SER A CA 1
ATOM 693 C C . SER A 1 90 ? 5.021 -0.765 -18.114 1.00 86.19 90 SER A C 1
ATOM 695 O O . SER A 1 90 ? 3.845 -0.843 -18.455 1.00 86.19 90 SER A O 1
ATOM 697 N N . ILE A 1 91 ? 5.641 -1.726 -17.432 1.00 90.38 91 ILE A N 1
ATOM 698 C CA . ILE A 1 91 ? 5.026 -2.944 -16.915 1.00 90.38 91 ILE A CA 1
ATOM 699 C C . ILE A 1 91 ? 4.951 -2.808 -15.400 1.00 90.38 91 ILE A C 1
ATOM 701 O O . ILE A 1 91 ? 5.980 -2.669 -14.731 1.00 90.38 91 ILE A O 1
ATOM 705 N N . GLN A 1 92 ? 3.732 -2.833 -14.872 1.00 93.88 92 GLN A N 1
ATOM 706 C CA . GLN A 1 92 ? 3.484 -2.773 -13.441 1.00 93.88 92 GLN A CA 1
ATOM 707 C C . GLN A 1 92 ? 3.416 -4.179 -12.839 1.00 93.88 92 GLN A C 1
ATOM 709 O O . GLN A 1 92 ? 2.909 -5.115 -13.455 1.00 93.88 92 GLN A O 1
ATOM 714 N N . TYR A 1 93 ? 3.914 -4.317 -11.614 1.00 93.62 93 TYR A N 1
ATOM 715 C CA . TYR A 1 93 ? 3.917 -5.566 -10.863 1.00 93.62 93 TYR A CA 1
ATOM 716 C C . TYR A 1 93 ? 3.281 -5.361 -9.494 1.00 93.62 93 TYR A C 1
ATOM 718 O O . TYR A 1 93 ? 3.534 -4.359 -8.821 1.00 93.62 93 TYR A O 1
ATOM 726 N N . ASN A 1 94 ? 2.503 -6.346 -9.055 1.00 95.31 94 ASN A N 1
ATOM 727 C CA . ASN A 1 94 ? 2.019 -6.404 -7.685 1.00 95.31 94 ASN A CA 1
ATOM 728 C C . ASN A 1 94 ? 3.200 -6.688 -6.738 1.00 95.31 94 ASN A C 1
ATOM 730 O O . ASN A 1 94 ? 3.894 -7.694 -6.887 1.00 95.31 94 ASN A O 1
ATOM 734 N N . ALA A 1 95 ? 3.432 -5.783 -5.790 1.00 93.44 95 ALA A N 1
ATOM 735 C CA . ALA A 1 95 ? 4.485 -5.866 -4.780 1.00 93.44 95 ALA A CA 1
ATOM 736 C C . ALA A 1 95 ? 3.937 -6.105 -3.362 1.00 93.44 95 ALA A C 1
ATOM 738 O O . ALA A 1 95 ? 4.707 -6.180 -2.406 1.00 93.44 95 ALA A O 1
ATOM 739 N N . GLY A 1 96 ? 2.618 -6.219 -3.208 1.00 92.94 96 GLY A N 1
ATOM 740 C CA . GLY A 1 96 ? 1.980 -6.496 -1.932 1.00 92.94 96 GLY A CA 1
ATOM 741 C C . GLY A 1 96 ? 0.475 -6.279 -1.985 1.00 92.94 96 GLY A C 1
ATOM 742 O O . GLY A 1 96 ? -0.004 -5.274 -2.510 1.00 92.94 96 GLY A O 1
ATOM 743 N N . ASN A 1 97 ? -0.264 -7.196 -1.370 1.00 92.44 97 ASN A N 1
ATOM 744 C CA . ASN A 1 97 ? -1.708 -7.084 -1.194 1.00 92.44 97 ASN A CA 1
ATOM 745 C C . ASN A 1 97 ? -2.055 -6.480 0.165 1.00 92.44 97 ASN A C 1
ATOM 747 O O . ASN A 1 97 ? -1.231 -6.483 1.085 1.00 92.44 97 ASN A O 1
ATOM 751 N N . ILE A 1 98 ? -3.287 -5.990 0.304 1.00 88.69 98 ILE A N 1
ATOM 752 C CA . ILE A 1 98 ? -3.840 -5.662 1.616 1.00 88.69 98 ILE A CA 1
ATOM 753 C C . ILE A 1 98 ? -3.738 -6.921 2.471 1.00 88.69 98 ILE A C 1
ATOM 755 O O . ILE A 1 98 ? -4.269 -7.976 2.122 1.00 88.69 98 ILE A O 1
ATOM 759 N N . SER A 1 99 ? -3.055 -6.813 3.605 1.00 78.19 99 SER A N 1
ATOM 760 C CA . SER A 1 99 ? -3.066 -7.899 4.567 1.00 78.19 99 SER A CA 1
ATOM 761 C C . SER A 1 99 ? -4.284 -7.755 5.480 1.00 78.19 99 SER A C 1
ATOM 763 O O . SER A 1 99 ? -4.427 -6.718 6.132 1.00 78.19 99 SER A O 1
ATOM 765 N N . PRO A 1 100 ? -5.141 -8.787 5.596 1.00 65.25 100 PRO A N 1
ATOM 766 C CA . PRO A 1 100 ? -6.175 -8.830 6.627 1.00 65.25 100 PRO A CA 1
ATOM 767 C C . PRO A 1 100 ? -5.579 -9.080 8.022 1.00 65.25 100 PRO A C 1
ATOM 769 O O . PRO A 1 100 ? -6.308 -9.105 9.015 1.00 65.25 100 PRO A O 1
ATOM 772 N N . GLN A 1 101 ? -4.267 -9.328 8.112 1.00 53.50 101 GLN A N 1
ATOM 773 C CA . GLN A 1 101 ? -3.609 -9.658 9.362 1.00 53.50 101 GLN A CA 1
ATOM 774 C C . GLN A 1 101 ? -3.506 -8.403 10.223 1.00 53.50 101 GLN A C 1
ATOM 776 O O . GLN A 1 101 ? -2.810 -7.445 9.890 1.00 53.50 101 GLN A O 1
ATOM 781 N N . LEU A 1 102 ? -4.233 -8.453 11.340 1.00 51.50 102 LEU A N 1
ATOM 782 C CA . LEU A 1 102 ? -3.775 -8.059 12.670 1.00 51.50 102 LEU A CA 1
ATOM 783 C C . LEU A 1 102 ? -2.422 -7.355 12.628 1.00 51.50 102 LEU A C 1
ATOM 785 O O . LEU A 1 102 ? -1.378 -8.002 12.544 1.00 51.50 102 LEU A O 1
ATOM 789 N N . TRP A 1 103 ? -2.437 -6.027 12.687 1.00 54.91 103 TRP A N 1
ATOM 790 C CA . TRP A 1 103 ? -1.195 -5.308 12.909 1.00 54.91 103 TRP A CA 1
ATOM 791 C C . TRP A 1 103 ? -0.737 -5.704 14.311 1.00 54.91 103 TRP A C 1
ATOM 793 O O . TRP A 1 103 ? -1.393 -5.361 15.296 1.00 54.91 103 TRP A O 1
ATOM 803 N N . PHE A 1 104 ? 0.350 -6.466 14.412 1.00 49.22 104 PHE A N 1
ATOM 804 C CA . PHE A 1 104 ? 0.997 -6.711 15.691 1.00 49.22 104 PHE A CA 1
ATOM 805 C C . PHE A 1 104 ? 1.655 -5.403 16.114 1.00 49.22 104 PHE A C 1
ATOM 807 O O . PHE A 1 104 ? 2.815 -5.131 15.807 1.00 49.22 104 PHE A O 1
ATOM 814 N N . GLY A 1 105 ? 0.884 -4.558 16.792 1.00 44.81 105 GLY A N 1
ATOM 815 C CA . GLY A 1 105 ? 1.452 -3.465 17.550 1.00 44.81 105 GLY A CA 1
ATOM 816 C C . GLY A 1 105 ? 2.248 -4.084 18.687 1.00 44.81 105 GLY A C 1
ATOM 817 O O . GLY A 1 105 ? 1.665 -4.481 19.695 1.00 44.81 105 GLY A O 1
ATOM 818 N N . VAL A 1 106 ? 3.571 -4.196 18.537 1.00 45.78 106 VAL A N 1
ATOM 819 C CA . VAL A 1 106 ? 4.434 -4.342 19.708 1.00 45.78 106 VAL A CA 1
ATOM 820 C C . VAL A 1 106 ? 4.202 -3.068 20.504 1.00 45.78 106 VAL A C 1
ATOM 822 O O . VAL A 1 106 ? 4.579 -1.979 20.068 1.00 45.78 106 VAL A O 1
ATOM 825 N N . PHE A 1 107 ? 3.494 -3.176 21.626 1.00 44.16 107 PHE A N 1
ATOM 826 C CA . PHE A 1 107 ? 3.427 -2.078 22.569 1.00 44.16 107 PHE A CA 1
ATOM 827 C C . PHE A 1 107 ? 4.868 -1.787 22.989 1.00 44.16 107 PHE A C 1
ATOM 829 O O . PHE A 1 107 ? 5.436 -2.492 23.818 1.00 44.16 107 PHE A O 1
ATOM 836 N N . ASN A 1 108 ? 5.432 -0.697 22.470 1.00 42.97 108 ASN A N 1
ATOM 837 C CA . ASN A 1 108 ? 6.388 0.110 23.214 1.00 42.97 108 ASN A CA 1
ATOM 838 C C . ASN A 1 108 ? 5.619 0.751 24.382 1.00 42.97 108 ASN A C 1
ATOM 840 O O . ASN A 1 108 ? 5.484 1.970 24.465 1.00 42.97 108 ASN A O 1
ATOM 844 N N . GLY A 1 109 ? 5.049 -0.070 25.273 1.00 36.75 109 GLY A N 1
ATOM 845 C CA . GLY A 1 109 ? 4.836 0.377 26.637 1.00 36.75 109 GLY A CA 1
ATOM 846 C C . GLY A 1 109 ? 6.213 0.804 27.109 1.00 36.75 109 GLY A C 1
ATOM 847 O O . GLY A 1 109 ? 7.166 0.055 26.891 1.00 36.75 109 GLY A O 1
ATOM 848 N N . ALA A 1 110 ? 6.333 2.037 27.602 1.00 40.03 110 ALA A N 1
ATOM 849 C CA . ALA A 1 110 ? 7.599 2.576 28.060 1.00 40.03 110 ALA A CA 1
ATOM 850 C C . ALA A 1 110 ? 8.333 1.480 28.836 1.00 40.03 110 ALA A C 1
ATOM 852 O O . ALA A 1 110 ? 7.849 1.024 29.872 1.00 40.03 110 ALA A O 1
ATOM 853 N N . ALA A 1 111 ? 9.464 1.020 28.301 1.00 40.09 111 ALA A N 1
ATOM 854 C CA . ALA A 1 111 ? 10.436 0.313 29.102 1.00 40.09 111 ALA A C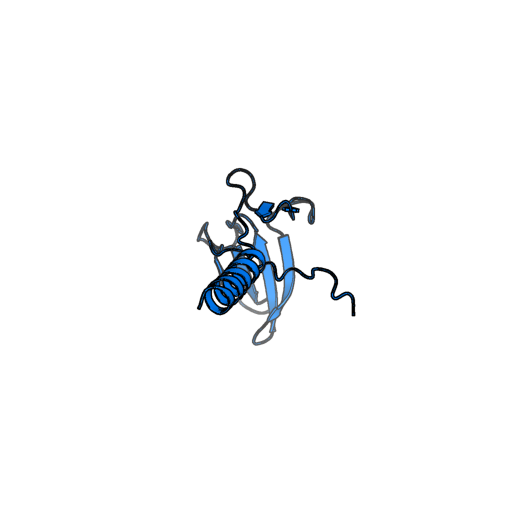A 1
ATOM 855 C C . ALA A 1 111 ? 10.961 1.360 30.085 1.00 40.09 111 ALA A C 1
ATOM 857 O O . ALA A 1 111 ? 11.969 2.019 29.843 1.00 40.09 111 ALA A O 1
ATOM 858 N N . THR A 1 112 ? 10.204 1.602 31.152 1.00 37.34 112 THR A N 1
ATOM 859 C CA . THR A 1 112 ? 10.759 2.152 32.374 1.00 37.34 112 THR A CA 1
ATOM 860 C C . THR A 1 112 ? 11.747 1.100 32.848 1.00 37.34 112 THR A C 1
ATOM 862 O O . THR A 1 112 ? 11.340 0.033 33.312 1.00 37.34 112 THR A O 1
ATOM 865 N N . GLN A 1 113 ? 13.023 1.376 32.570 1.00 37.66 113 GLN A N 1
ATOM 866 C CA . GLN A 1 113 ? 14.161 0.754 33.237 1.00 37.66 113 GLN A CA 1
ATOM 867 C C . GLN A 1 113 ? 14.035 0.923 34.750 1.00 37.66 113 GLN A C 1
ATOM 869 O O . GLN A 1 113 ? 13.487 1.968 35.177 1.00 37.66 113 GLN A O 1
#

Organism: Adineta ricciae (NCBI:txid249248)

Secondary structure (DSSP, 8-state):
-HHHHHHHHHHHHHHHHH-EEPEEETTEEEEEEETTEEEE-TTSSSSSSEEEEEEETTEEEEEEE-TTS--SSSS-TTEEEEEEESSS-S--EEEEEPP-S--EE--------

pLDDT: mean 79.75, std 17.46, range [36.75, 96.62]

Radius of gyration: 20.13 Å; chains: 1; bounding box: 34×41×66 Å

Sequence (113 aa):
MIKISTIVLSICLMNICSGSLLLIDRKNPCRAYGNGSVYDITNLVPQWPVTLKGPGYGGEYYYWWSCAGNTRYCEDADTAVCQQRTDGPSIQYNAGNISPQLWFGVFNGAATQ